Protein AF-A0AAD6JBL1-F1 (afdb_monomer_lite)

pLDDT: mean 85.22, std 15.43, range [39.44, 98.06]

Organism: NCBI:txid889485

Secondary structure (DSSP, 8-state):
-HHHHHHHHHHHHHHHHHHHHHHHHHHHHHHHHHHHHHHHHHHHHHHHHHHHHHHHHHHHHHHHHHHHHHHHHHHHHHHHHHHSS-----------S-THHHHHHHHHHHHHHHHHHHHHHHHHHHHHHHHHHHHHHHHTSHHHHTT--HHHHHHHHHHHHHHHHHHHHHHHHHHH-

Foldseek 3Di:
DVVVVVVVVVVVVVVVVVVVVVVVVVVVVVVVVVVVVVVVVVVVVVVVVVVVVVVVVVVVVVVVVVVVVVVVVVVVVVVVCVVPPDDPDPDDDDDDDDPPVVVVVVVVVVVVVVVVVVVVVVLVVQLVVQLVVQLVVQCVDPVSVVVSDSVSSSVVSVCVVVVVVVVVVVVVVVVVD

Radius of gyration: 40.54 Å; chains: 1; bounding box: 84×42×124 Å

Structure (mmCIF, N/CA/C/O backbone):
data_AF-A0AAD6JBL1-F1
#
_entry.id   AF-A0AAD6JBL1-F1
#
loop_
_atom_site.group_PDB
_atom_site.id
_atom_site.type_symbol
_atom_site.label_atom_id
_atom_site.label_alt_id
_atom_site.label_comp_id
_atom_site.label_asym_id
_atom_site.label_entity_id
_atom_site.label_seq_id
_atom_site.pdbx_PDB_ins_code
_atom_site.Cartn_x
_atom_site.Cartn_y
_atom_site.Cartn_z
_atom_site.occupancy
_atom_site.B_iso_or_equiv
_atom_site.auth_seq_id
_atom_site.auth_comp_id
_atom_site.auth_asym_id
_atom_site.auth_atom_id
_atom_site.pdbx_PDB_model_num
ATOM 1 N N . MET A 1 1 ? 47.722 -2.010 -64.326 1.00 62.41 1 MET A N 1
ATOM 2 C CA . MET A 1 1 ? 46.719 -0.949 -64.089 1.00 62.41 1 MET A CA 1
ATOM 3 C C . MET A 1 1 ? 45.424 -1.562 -63.585 1.00 62.41 1 MET A C 1
ATOM 5 O O . MET A 1 1 ? 45.355 -1.693 -62.378 1.00 62.41 1 MET A O 1
ATOM 9 N N . LYS A 1 2 ? 44.526 -2.102 -64.426 1.00 78.31 2 LYS A N 1
ATOM 10 C CA . LYS A 1 2 ? 43.180 -2.586 -64.025 1.00 78.31 2 LYS A CA 1
ATOM 11 C C . LYS A 1 2 ? 43.048 -3.253 -62.634 1.00 78.31 2 LYS A C 1
ATOM 13 O O . LYS A 1 2 ? 42.286 -2.776 -61.809 1.00 78.31 2 LYS A O 1
ATOM 18 N N . ALA A 1 3 ? 43.845 -4.282 -62.322 1.00 85.25 3 ALA A N 1
ATOM 19 C CA . ALA A 1 3 ? 43.781 -4.982 -61.025 1.00 85.25 3 ALA A CA 1
ATOM 20 C C . ALA A 1 3 ? 44.226 -4.156 -59.789 1.00 85.25 3 ALA A C 1
ATOM 22 O O . ALA A 1 3 ? 43.998 -4.578 -58.658 1.00 85.25 3 ALA A O 1
ATOM 23 N N . ALA A 1 4 ? 44.890 -3.014 -59.984 1.00 87.31 4 ALA A N 1
ATOM 24 C CA . ALA A 1 4 ? 45.160 -2.030 -58.937 1.00 87.31 4 ALA A CA 1
ATOM 25 C C . ALA A 1 4 ? 43.980 -1.055 -58.793 1.00 87.31 4 ALA A C 1
ATOM 27 O O . ALA A 1 4 ? 43.544 -0.807 -57.674 1.00 87.31 4 ALA A O 1
ATOM 28 N N . ASP A 1 5 ? 43.411 -0.594 -59.911 1.00 90.19 5 ASP A N 1
ATOM 29 C CA . ASP A 1 5 ? 42.231 0.285 -59.929 1.00 90.19 5 ASP A CA 1
ATOM 30 C C . ASP A 1 5 ? 41.013 -0.395 -59.276 1.00 90.19 5 ASP A C 1
ATOM 32 O O . ASP A 1 5 ? 40.291 0.221 -58.495 1.00 90.19 5 ASP A O 1
ATOM 36 N N . ASP A 1 6 ? 40.818 -1.692 -59.533 1.00 92.06 6 ASP A N 1
ATOM 37 C CA . ASP A 1 6 ? 39.745 -2.483 -58.920 1.00 92.06 6 ASP A CA 1
ATOM 38 C C . ASP A 1 6 ? 39.938 -2.624 -57.394 1.00 92.06 6 ASP A C 1
ATOM 40 O O . ASP A 1 6 ? 38.967 -2.552 -56.643 1.00 92.06 6 ASP A O 1
ATOM 44 N N . LYS A 1 7 ? 41.185 -2.743 -56.908 1.00 92.50 7 LYS A N 1
ATOM 45 C CA . LYS A 1 7 ? 41.496 -2.745 -55.463 1.00 92.50 7 LYS A CA 1
ATOM 46 C C . LYS A 1 7 ? 41.271 -1.382 -54.810 1.00 92.50 7 LYS A C 1
ATOM 48 O O . LYS A 1 7 ? 40.782 -1.336 -53.687 1.00 92.50 7 LYS A O 1
ATOM 53 N N . ILE A 1 8 ? 41.610 -0.292 -55.503 1.00 94.56 8 ILE A N 1
ATOM 54 C CA . ILE A 1 8 ? 41.377 1.077 -55.020 1.00 94.56 8 ILE A CA 1
ATOM 55 C C . ILE A 1 8 ? 39.877 1.307 -54.809 1.00 94.56 8 ILE A C 1
ATOM 57 O O . ILE A 1 8 ? 39.486 1.748 -53.735 1.00 94.56 8 ILE A O 1
ATOM 61 N N . LYS A 1 9 ? 39.029 0.902 -55.765 1.00 94.81 9 LYS A N 1
ATOM 62 C CA . LYS A 1 9 ? 37.564 1.021 -55.642 1.00 94.81 9 LYS A CA 1
ATOM 63 C C . LYS A 1 9 ? 36.981 0.245 -54.462 1.00 94.81 9 LYS A C 1
ATOM 65 O O . LYS A 1 9 ? 36.085 0.750 -53.796 1.00 94.81 9 LYS A O 1
ATOM 70 N N . VAL A 1 10 ? 37.476 -0.968 -54.189 1.00 96.06 10 VAL A N 1
ATOM 71 C CA . VAL A 1 10 ? 37.047 -1.728 -52.999 1.00 96.06 10 VAL A CA 1
ATOM 72 C C . VAL A 1 10 ? 37.398 -0.955 -51.726 1.00 96.06 10 VAL A C 1
ATOM 74 O O . VAL A 1 10 ? 36.533 -0.777 -50.874 1.00 96.06 10 VAL A O 1
ATOM 77 N N . LEU A 1 11 ? 38.617 -0.413 -51.639 1.00 96.06 11 LEU A N 1
ATOM 78 C CA . LEU A 1 11 ? 39.052 0.406 -50.504 1.00 96.06 11 LEU A CA 1
ATOM 79 C C . LEU A 1 11 ? 38.212 1.687 -50.338 1.00 96.06 11 LEU A C 1
ATOM 81 O O . LEU A 1 11 ? 37.886 2.070 -49.217 1.00 96.06 11 LEU A O 1
ATOM 85 N N . GLU A 1 12 ? 37.838 2.351 -51.435 1.00 96.12 12 GLU A N 1
ATOM 86 C CA . GLU A 1 12 ? 36.981 3.545 -51.414 1.00 96.12 12 GLU A CA 1
ATOM 87 C C . GLU A 1 12 ? 35.569 3.244 -50.885 1.00 96.12 12 GLU A C 1
ATOM 89 O O . GLU A 1 12 ? 35.031 4.020 -50.088 1.00 96.12 12 GLU A O 1
ATOM 94 N N . GLU A 1 13 ? 34.972 2.113 -51.275 1.00 96.31 13 GLU A N 1
ATOM 95 C CA . GLU A 1 13 ? 33.670 1.686 -50.750 1.00 96.31 13 GLU A CA 1
ATOM 96 C C . GLU A 1 13 ? 33.759 1.220 -49.287 1.00 96.31 13 GLU A C 1
ATOM 98 O O . GLU A 1 13 ? 32.897 1.582 -48.484 1.00 96.31 13 GLU A O 1
ATOM 103 N N . GLU A 1 14 ? 34.823 0.510 -48.891 1.00 96.88 14 GLU A N 1
ATOM 104 C CA . GLU A 1 14 ? 35.091 0.177 -47.483 1.00 96.88 14 GLU A CA 1
ATOM 105 C C . GLU A 1 14 ? 35.194 1.445 -46.622 1.00 96.88 14 GLU A C 1
ATOM 107 O O . GLU A 1 14 ? 34.512 1.562 -45.601 1.00 96.88 14 GLU A O 1
ATOM 112 N N . VAL A 1 15 ? 35.963 2.447 -47.064 1.00 97.44 15 VAL A N 1
ATOM 113 C CA . VAL A 1 15 ? 36.073 3.753 -46.392 1.00 97.44 15 VAL A CA 1
ATOM 114 C C . VAL A 1 15 ? 34.715 4.460 -46.318 1.00 97.44 15 VAL A C 1
ATOM 116 O O . VAL A 1 15 ? 34.378 5.022 -45.272 1.00 97.44 15 VAL A O 1
ATOM 119 N N . ARG A 1 16 ? 33.890 4.408 -47.373 1.00 97.00 16 ARG A N 1
ATOM 120 C CA . ARG A 1 16 ? 32.536 4.991 -47.368 1.00 97.00 16 ARG A CA 1
ATOM 121 C C . ARG A 1 16 ? 31.616 4.306 -46.350 1.00 97.00 16 ARG A C 1
ATOM 123 O O . ARG A 1 16 ? 30.903 4.998 -45.616 1.00 97.00 16 ARG A O 1
ATOM 130 N N . VAL A 1 17 ? 31.642 2.975 -46.276 1.00 97.88 17 VAL A N 1
ATOM 131 C CA . VAL A 1 17 ? 30.859 2.182 -45.310 1.00 97.88 17 VAL A CA 1
ATOM 132 C C . VAL A 1 17 ? 31.329 2.442 -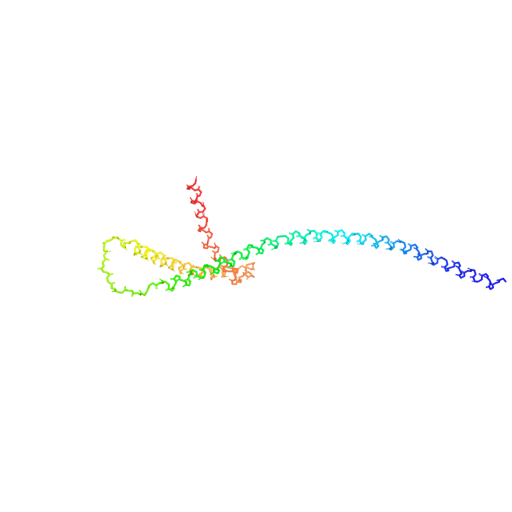43.878 1.00 97.88 17 VAL A C 1
ATOM 134 O O . VAL A 1 17 ? 30.497 2.660 -42.991 1.00 97.88 17 VAL A O 1
ATOM 137 N N . LEU A 1 18 ? 32.642 2.508 -43.644 1.00 97.75 18 LEU A N 1
ATOM 138 C CA . LEU A 1 18 ? 33.217 2.866 -42.345 1.00 97.75 18 LEU A CA 1
ATOM 139 C C . LEU A 1 18 ? 32.787 4.273 -41.907 1.00 97.75 18 LEU A C 1
ATOM 141 O O . LEU A 1 18 ? 32.342 4.438 -40.774 1.00 97.75 18 LEU A O 1
ATOM 145 N N . TRP A 1 19 ? 32.803 5.270 -42.798 1.00 97.50 19 TRP A N 1
ATOM 146 C CA . TRP A 1 19 ? 32.316 6.624 -42.496 1.00 97.50 19 TRP A CA 1
ATOM 147 C C . TRP A 1 19 ? 30.817 6.691 -42.186 1.00 97.50 19 TRP A C 1
ATOM 149 O O . TRP A 1 19 ? 30.398 7.459 -41.315 1.00 97.50 19 TRP A O 1
ATOM 159 N N . ALA A 1 20 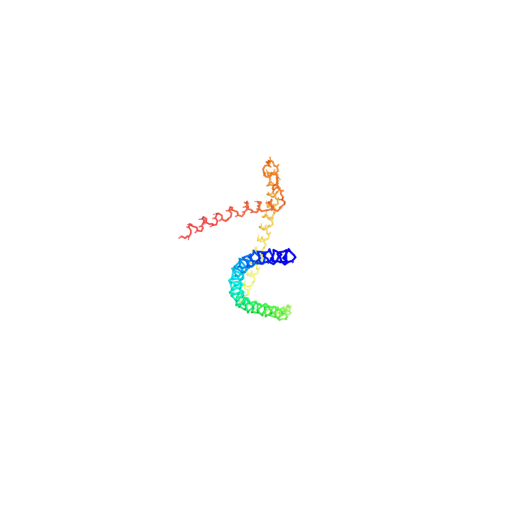? 29.989 5.910 -42.884 1.00 97.56 20 ALA A N 1
ATOM 160 C CA . ALA A 1 20 ? 28.561 5.811 -42.581 1.00 97.56 20 ALA A CA 1
ATOM 161 C C . ALA A 1 20 ? 28.320 5.169 -41.204 1.00 97.56 20 ALA A C 1
ATOM 163 O O . ALA A 1 20 ? 27.519 5.675 -40.416 1.00 97.56 20 ALA A O 1
ATOM 164 N N . THR A 1 21 ? 29.068 4.107 -40.898 1.00 97.81 21 THR A N 1
ATOM 165 C CA . THR A 1 21 ? 29.010 3.381 -39.621 1.00 97.81 21 THR A CA 1
ATOM 166 C C . THR A 1 21 ? 29.490 4.255 -38.463 1.00 97.81 21 THR A C 1
ATOM 168 O O . THR A 1 21 ? 28.813 4.346 -37.445 1.00 97.81 21 THR A O 1
ATOM 171 N N . LEU A 1 22 ? 30.599 4.980 -38.641 1.00 97.31 22 LEU A N 1
ATOM 172 C CA . LEU A 1 22 ? 31.150 5.907 -37.652 1.00 97.31 22 LEU A CA 1
ATOM 173 C C . LEU A 1 22 ? 30.155 7.018 -37.292 1.00 97.31 22 LEU A C 1
ATOM 175 O O . LEU A 1 22 ? 29.930 7.276 -36.112 1.00 97.31 22 LEU A O 1
ATOM 179 N N . ARG A 1 23 ? 29.508 7.640 -38.291 1.00 97.44 23 ARG A N 1
ATOM 180 C CA . ARG A 1 23 ? 28.471 8.660 -38.047 1.00 97.44 23 ARG A CA 1
ATOM 181 C C . ARG A 1 23 ? 27.274 8.102 -37.284 1.00 97.44 23 ARG A C 1
ATOM 183 O O . ARG A 1 23 ? 26.774 8.783 -36.392 1.00 97.44 23 ARG A O 1
ATOM 190 N N . LYS A 1 24 ? 26.826 6.886 -37.617 1.00 97.94 24 LYS A N 1
ATOM 191 C CA . LYS A 1 24 ? 25.738 6.224 -36.890 1.00 97.94 24 LYS A CA 1
ATOM 192 C C . LYS A 1 24 ? 26.141 5.957 -35.437 1.00 97.94 24 LYS A C 1
ATOM 194 O O . LYS A 1 24 ? 25.441 6.402 -34.536 1.00 97.94 24 LYS A O 1
ATOM 199 N N . ASN A 1 25 ? 27.293 5.326 -35.216 1.00 97.25 25 ASN A N 1
ATOM 200 C CA . ASN A 1 25 ? 27.789 5.015 -33.877 1.00 97.25 25 ASN A CA 1
ATOM 201 C C . ASN A 1 25 ? 27.952 6.280 -33.020 1.00 97.25 25 ASN A C 1
ATOM 203 O O . ASN A 1 25 ? 27.593 6.263 -31.850 1.00 97.25 25 ASN A O 1
ATOM 207 N N . ASN A 1 26 ? 28.430 7.393 -33.590 1.00 97.56 26 ASN A N 1
ATOM 208 C CA . ASN A 1 26 ? 28.552 8.658 -32.859 1.00 97.56 26 ASN A CA 1
ATOM 209 C C . ASN A 1 26 ? 27.189 9.222 -32.412 1.00 97.56 26 ASN A C 1
ATOM 211 O O . ASN A 1 26 ? 27.074 9.766 -31.318 1.00 97.56 26 ASN A O 1
ATOM 215 N N . PHE A 1 27 ? 26.146 9.080 -33.234 1.00 97.31 27 PHE A N 1
ATOM 216 C CA . PHE A 1 27 ? 24.785 9.453 -32.840 1.00 97.31 27 PHE A CA 1
ATOM 217 C C . PHE A 1 27 ? 24.225 8.508 -31.767 1.00 97.31 27 PHE A C 1
ATOM 219 O O . PHE A 1 27 ? 23.703 8.970 -30.753 1.00 97.31 27 PHE A O 1
ATOM 226 N N . ASP A 1 28 ? 24.390 7.196 -31.957 1.00 98.06 28 ASP A N 1
ATOM 227 C CA . ASP A 1 28 ? 23.931 6.175 -31.012 1.00 98.06 28 ASP A CA 1
ATOM 228 C C . ASP A 1 28 ? 24.610 6.337 -29.632 1.00 98.06 28 ASP A C 1
ATOM 230 O O . ASP A 1 28 ? 23.946 6.162 -28.612 1.00 98.06 28 ASP A O 1
ATOM 234 N N . ILE A 1 29 ? 25.883 6.764 -29.582 1.00 98.00 29 ILE A N 1
ATOM 235 C CA . ILE A 1 29 ? 26.597 7.125 -28.342 1.00 98.00 29 ILE A CA 1
ATOM 236 C C . ILE A 1 29 ? 25.888 8.267 -27.604 1.00 98.00 29 ILE A C 1
ATOM 238 O O . ILE A 1 29 ? 25.580 8.107 -26.427 1.00 98.00 29 ILE A O 1
ATOM 242 N N . HIS A 1 30 ? 25.572 9.384 -28.267 1.00 96.00 30 HIS A N 1
ATOM 243 C CA . HIS A 1 30 ? 24.888 10.508 -27.610 1.00 96.00 30 HIS A CA 1
ATOM 244 C C . HIS A 1 30 ? 23.474 10.148 -27.126 1.00 96.00 30 HIS A C 1
ATOM 246 O O . HIS A 1 30 ? 23.043 10.615 -26.073 1.00 96.00 30 HIS A O 1
ATOM 252 N N . VAL A 1 31 ? 22.751 9.298 -27.866 1.00 98.00 31 VAL A N 1
ATOM 253 C CA . VAL A 1 31 ? 21.432 8.787 -27.449 1.00 98.00 31 VAL A CA 1
ATOM 254 C C . VAL A 1 31 ? 21.543 7.830 -26.259 1.00 98.00 31 VAL A C 1
ATOM 256 O O . VAL A 1 31 ? 20.647 7.789 -25.417 1.00 98.00 31 VAL A O 1
ATOM 259 N N . LEU A 1 32 ? 22.615 7.040 -26.181 1.00 97.88 32 LEU A N 1
ATOM 260 C CA . LEU A 1 32 ? 22.864 6.159 -25.044 1.00 97.88 32 LEU A CA 1
ATOM 261 C C . LEU A 1 32 ? 23.301 6.958 -23.808 1.00 97.88 32 LEU A C 1
ATOM 263 O O . LEU A 1 32 ? 22.832 6.676 -22.711 1.00 97.88 32 LEU A O 1
ATOM 267 N N . GLU A 1 33 ? 24.131 7.984 -23.994 1.00 98.00 33 GLU A N 1
ATOM 268 C CA . GLU A 1 33 ? 24.589 8.895 -22.944 1.00 98.00 33 GLU A CA 1
ATOM 269 C C . GLU A 1 33 ? 23.427 9.677 -22.314 1.00 98.00 33 GLU A C 1
ATOM 271 O O . GLU A 1 33 ? 23.324 9.733 -21.090 1.00 98.00 33 GLU A O 1
ATOM 276 N N . SER A 1 34 ? 22.508 10.229 -23.116 1.00 96.88 34 SER A N 1
ATOM 277 C CA . SER A 1 34 ? 21.341 10.944 -22.575 1.00 96.88 34 SER A CA 1
ATOM 278 C C . SER A 1 34 ? 20.403 10.024 -21.788 1.00 96.88 34 SER A C 1
ATOM 280 O O . SER A 1 34 ? 19.932 10.407 -20.720 1.00 96.88 34 SER A O 1
ATOM 282 N N . LYS A 1 35 ? 20.198 8.785 -22.254 1.00 98.00 35 LYS A N 1
ATOM 283 C CA . LYS A 1 35 ? 19.430 7.758 -21.528 1.00 98.00 35 LYS A CA 1
ATOM 284 C C . LYS A 1 35 ? 20.118 7.284 -20.251 1.00 98.00 35 LYS A C 1
ATOM 286 O O . LYS A 1 35 ? 19.430 6.971 -19.286 1.00 98.00 35 LYS A O 1
ATOM 291 N N . ALA A 1 36 ? 21.449 7.205 -20.245 1.00 97.88 36 ALA A N 1
ATOM 292 C CA . ALA A 1 36 ? 22.213 6.853 -19.054 1.00 97.88 36 ALA A CA 1
ATOM 293 C C . ALA A 1 36 ? 22.037 7.920 -17.965 1.00 97.88 36 ALA A C 1
ATOM 295 O O . ALA A 1 36 ? 21.696 7.566 -16.842 1.00 97.88 36 ALA A O 1
ATOM 296 N N . ARG A 1 37 ? 22.149 9.208 -18.324 1.00 97.56 37 ARG A N 1
ATOM 297 C CA . ARG A 1 37 ? 21.898 10.328 -17.401 1.00 97.56 37 ARG A CA 1
ATOM 298 C C . ARG A 1 37 ? 20.455 10.350 -16.888 1.00 97.56 37 ARG A C 1
ATOM 300 O O . ARG A 1 37 ? 20.251 10.420 -15.688 1.00 97.56 37 ARG A O 1
ATOM 307 N N . GLU A 1 38 ? 19.453 10.176 -17.757 1.00 98.00 38 GLU A N 1
ATOM 308 C CA . GLU A 1 38 ? 18.045 10.091 -17.322 1.00 98.00 38 GLU A CA 1
ATOM 309 C C . GLU A 1 38 ? 17.809 8.923 -16.340 1.00 98.00 38 GLU A C 1
ATOM 311 O O . GLU A 1 38 ? 17.038 9.038 -15.386 1.00 98.00 38 GLU A O 1
ATOM 316 N N . ALA A 1 39 ? 1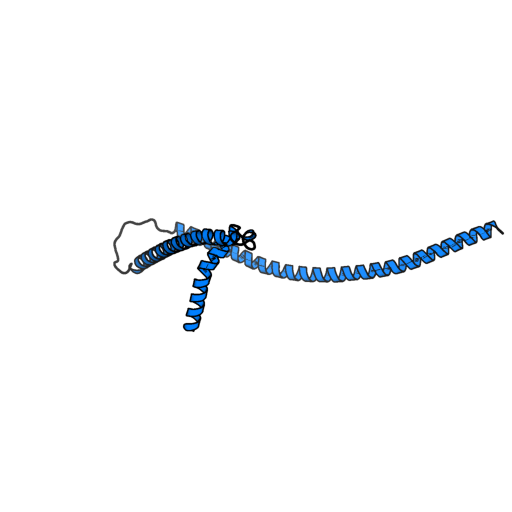8.468 7.780 -16.557 1.00 97.19 39 ALA A N 1
ATOM 317 C CA . ALA A 1 39 ? 18.393 6.644 -15.643 1.00 97.19 39 ALA A CA 1
ATOM 318 C C . ALA A 1 39 ? 19.108 6.915 -14.306 1.00 97.19 39 ALA A C 1
ATOM 320 O O . ALA A 1 39 ? 18.617 6.469 -13.270 1.00 97.19 39 ALA A O 1
ATOM 321 N N . GLU A 1 40 ? 20.221 7.651 -14.327 1.00 97.69 40 GLU A N 1
ATOM 322 C CA . GLU A 1 40 ? 20.987 8.082 -13.152 1.00 97.69 40 GLU A CA 1
ATOM 323 C C . GLU A 1 40 ? 20.190 9.087 -12.302 1.00 97.69 40 GLU A C 1
ATOM 325 O O . GLU A 1 40 ? 19.941 8.804 -11.131 1.00 97.69 40 GLU A O 1
ATOM 330 N N . ASP A 1 41 ? 19.648 10.152 -12.907 1.00 97.50 41 ASP A N 1
ATOM 331 C CA . ASP A 1 41 ? 18.774 11.144 -12.251 1.00 97.50 41 ASP A CA 1
ATOM 332 C C . ASP A 1 41 ? 17.571 10.469 -11.556 1.00 97.50 41 ASP A C 1
ATOM 334 O O . ASP A 1 41 ? 17.175 10.797 -10.432 1.00 97.50 41 ASP A O 1
ATOM 338 N N . ARG A 1 42 ? 16.966 9.478 -12.227 1.00 97.06 42 ARG A N 1
ATOM 339 C CA . ARG A 1 42 ? 15.848 8.696 -11.678 1.00 97.06 42 ARG A CA 1
ATOM 340 C C . ARG A 1 42 ? 16.280 7.769 -10.546 1.00 97.06 42 ARG A C 1
ATOM 342 O O . ARG A 1 42 ? 15.493 7.552 -9.624 1.00 97.06 42 ARG A O 1
ATOM 349 N N . LEU A 1 43 ? 17.485 7.208 -10.610 1.00 97.25 43 LEU A N 1
ATOM 350 C CA . LEU A 1 43 ? 18.029 6.347 -9.565 1.00 97.25 43 LEU A CA 1
ATOM 351 C C . LEU A 1 43 ? 18.389 7.161 -8.318 1.00 97.25 43 LEU A C 1
ATOM 353 O O . LEU A 1 43 ? 18.049 6.731 -7.218 1.00 97.25 43 LEU A O 1
ATOM 357 N N . GLU A 1 44 ? 18.974 8.351 -8.472 1.00 97.25 44 GLU A N 1
ATOM 358 C CA . GLU A 1 44 ? 19.218 9.294 -7.373 1.00 97.25 44 GLU A CA 1
ATOM 359 C C . GLU A 1 44 ? 17.898 9.693 -6.694 1.00 97.25 44 GLU A C 1
ATOM 361 O O . GLU A 1 44 ? 17.761 9.582 -5.473 1.00 97.25 44 GLU A O 1
ATOM 366 N N . MET A 1 45 ? 16.873 10.044 -7.482 1.00 96.69 45 MET A N 1
ATOM 367 C CA . MET A 1 45 ? 15.542 10.368 -6.959 1.00 96.69 45 MET A CA 1
ATOM 368 C C . MET A 1 45 ? 14.947 9.216 -6.135 1.00 96.69 45 MET A C 1
ATOM 370 O O . MET A 1 45 ? 14.517 9.438 -5.001 1.00 96.69 45 MET A O 1
ATOM 374 N N . ILE A 1 46 ? 14.953 7.989 -6.674 1.00 96.00 46 ILE A N 1
ATOM 375 C CA . ILE A 1 46 ? 14.452 6.790 -5.981 1.00 96.00 46 ILE A CA 1
ATOM 376 C C . ILE A 1 46 ? 15.265 6.508 -4.711 1.00 96.00 46 ILE A C 1
ATOM 378 O O . ILE A 1 46 ? 14.675 6.193 -3.679 1.00 96.00 46 ILE A O 1
ATOM 382 N N . THR A 1 47 ? 16.589 6.669 -4.757 1.00 95.94 47 THR A N 1
ATOM 383 C CA . THR A 1 47 ? 17.478 6.471 -3.600 1.00 95.94 47 THR A CA 1
ATOM 384 C C . THR A 1 47 ? 17.147 7.468 -2.489 1.00 95.94 47 THR A C 1
ATOM 386 O O . THR A 1 47 ? 16.869 7.054 -1.367 1.00 95.94 47 THR A O 1
ATOM 389 N N . SER A 1 48 ? 17.001 8.758 -2.813 1.00 96.38 48 SER A N 1
ATOM 390 C CA . SER A 1 48 ? 16.608 9.791 -1.839 1.00 96.38 48 SER A CA 1
ATOM 391 C C . SER A 1 48 ? 15.208 9.580 -1.236 1.00 96.38 48 SER A C 1
ATOM 393 O O . SER A 1 48 ? 14.909 10.065 -0.142 1.00 96.38 48 SER A O 1
ATOM 395 N N . GLN A 1 49 ? 14.314 8.887 -1.952 1.00 96.12 49 GLN A N 1
ATOM 396 C CA . GLN A 1 49 ? 13.004 8.491 -1.437 1.00 96.12 49 GLN A CA 1
ATOM 397 C C . GLN A 1 49 ? 13.105 7.243 -0.547 1.00 96.12 49 GLN A C 1
ATOM 399 O O . GLN A 1 49 ? 12.387 7.161 0.450 1.00 96.12 49 GLN A O 1
ATOM 404 N N . ALA A 1 50 ? 13.983 6.295 -0.887 1.00 94.75 50 ALA A N 1
ATOM 405 C CA . ALA A 1 50 ? 14.242 5.105 -0.086 1.00 94.75 50 ALA A CA 1
ATOM 406 C C . ALA A 1 50 ? 14.863 5.469 1.272 1.00 94.75 50 ALA A C 1
ATOM 408 O O . ALA A 1 50 ? 14.338 5.024 2.287 1.00 94.75 50 ALA A O 1
ATOM 409 N N . GLU A 1 51 ? 15.868 6.351 1.305 1.00 95.00 51 GLU A N 1
ATOM 410 C CA . GLU A 1 51 ? 16.485 6.867 2.542 1.00 95.00 51 GLU A CA 1
ATOM 411 C C . GLU A 1 51 ? 15.442 7.514 3.471 1.00 95.00 51 GLU A C 1
ATOM 413 O O . GLU A 1 51 ? 15.285 7.118 4.623 1.00 95.00 51 GLU A O 1
ATOM 418 N N . LYS A 1 52 ? 14.614 8.430 2.944 1.00 94.56 52 LYS A N 1
ATOM 419 C CA . LYS A 1 52 ? 13.512 9.046 3.714 1.00 94.56 52 LYS A CA 1
ATOM 420 C C . LYS A 1 52 ? 12.508 8.021 4.241 1.00 94.56 52 LYS A C 1
ATOM 422 O O . LYS A 1 52 ? 11.868 8.253 5.265 1.00 94.56 52 LYS A O 1
ATOM 427 N N . MET A 1 53 ? 12.309 6.915 3.526 1.00 90.62 53 MET A N 1
ATOM 428 C CA . MET A 1 53 ? 11.420 5.848 3.971 1.00 90.62 53 MET A CA 1
ATOM 429 C C . MET A 1 53 ? 12.088 4.935 5.008 1.00 90.62 53 MET A C 1
ATOM 431 O O . MET A 1 53 ? 11.389 4.460 5.899 1.00 90.62 53 MET A O 1
ATOM 435 N N . GLU A 1 54 ? 13.406 4.738 4.950 1.00 92.19 54 GLU A N 1
ATOM 436 C CA . GLU A 1 54 ? 14.195 4.035 5.968 1.00 92.19 54 GLU A CA 1
ATOM 437 C C . GLU A 1 54 ? 14.143 4.762 7.320 1.00 92.19 54 GLU A C 1
ATOM 439 O O . GLU A 1 54 ? 13.849 4.124 8.337 1.00 92.19 54 GLU A O 1
ATOM 444 N N . ASP A 1 55 ? 14.292 6.091 7.328 1.00 91.00 55 ASP A N 1
ATOM 445 C CA . ASP A 1 55 ? 14.112 6.929 8.524 1.00 91.00 55 ASP A CA 1
ATOM 446 C C . ASP A 1 55 ? 12.713 6.733 9.139 1.00 91.00 55 ASP A C 1
ATOM 448 O O . ASP A 1 55 ? 12.568 6.397 10.318 1.00 91.00 55 ASP A O 1
ATOM 452 N N . ILE A 1 56 ? 11.658 6.862 8.322 1.00 91.75 56 ILE A N 1
ATOM 453 C CA . ILE A 1 56 ? 10.264 6.705 8.772 1.00 91.75 56 ILE A CA 1
ATOM 454 C C . ILE A 1 56 ? 10.003 5.283 9.285 1.00 91.75 56 ILE A C 1
ATOM 456 O O . ILE A 1 56 ? 9.348 5.109 10.315 1.00 91.75 56 ILE A O 1
ATOM 460 N N . VAL A 1 57 ? 10.484 4.248 8.590 1.00 92.69 57 VAL A N 1
ATOM 461 C CA . VAL A 1 57 ? 10.321 2.851 9.021 1.00 92.69 57 VAL A CA 1
ATOM 462 C C . VAL A 1 57 ? 11.034 2.618 10.353 1.00 92.69 57 VAL A C 1
ATOM 464 O O . VAL A 1 57 ? 10.458 1.977 11.234 1.00 92.69 57 VAL A O 1
ATOM 467 N N . SER A 1 58 ? 12.217 3.202 10.546 1.00 91.50 58 SER A N 1
ATOM 468 C CA . SER A 1 58 ? 12.980 3.127 11.796 1.00 91.50 58 SER A CA 1
ATOM 469 C C . SER A 1 58 ? 12.244 3.794 12.966 1.00 91.50 58 SER A C 1
ATOM 471 O O . SER A 1 58 ? 12.075 3.175 14.020 1.00 9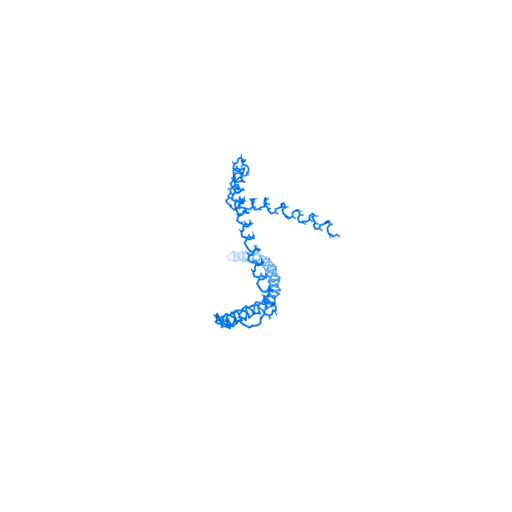1.50 58 SER A O 1
ATOM 473 N N . GLU A 1 59 ? 11.702 5.004 12.782 1.00 91.81 59 GLU A N 1
ATOM 474 C CA . GLU A 1 59 ? 10.870 5.668 13.800 1.00 91.81 59 GLU A CA 1
ATOM 475 C C . GLU A 1 59 ? 9.609 4.859 14.146 1.00 91.81 59 GLU A C 1
ATOM 477 O O . GLU A 1 59 ? 9.250 4.691 15.319 1.00 91.81 59 GLU A O 1
ATOM 482 N N . ARG A 1 60 ? 8.913 4.332 13.129 1.00 91.19 60 ARG A N 1
ATOM 483 C CA . ARG A 1 60 ? 7.686 3.541 13.323 1.00 91.19 60 ARG A CA 1
ATOM 484 C C . ARG A 1 60 ? 7.965 2.193 13.977 1.00 91.19 60 ARG A C 1
ATOM 486 O O . ARG A 1 60 ? 7.136 1.735 14.764 1.00 91.19 60 ARG A O 1
ATOM 493 N N . TRP A 1 61 ? 9.125 1.589 13.731 1.00 95.06 61 TRP A N 1
ATOM 494 C CA . TRP A 1 61 ? 9.544 0.357 14.395 1.00 95.06 61 TRP A CA 1
ATOM 495 C C . TRP A 1 61 ? 9.665 0.535 15.915 1.00 95.06 61 TRP A C 1
ATOM 497 O O . TRP A 1 61 ? 9.122 -0.270 16.675 1.00 95.06 61 TRP A O 1
ATOM 507 N N . ILE A 1 62 ? 10.274 1.638 16.369 1.00 93.69 62 ILE A N 1
ATOM 508 C CA . ILE A 1 62 ? 10.377 1.981 17.800 1.00 93.69 62 ILE A CA 1
ATOM 509 C C . ILE A 1 62 ? 8.981 2.125 18.431 1.00 93.69 62 ILE A C 1
ATOM 511 O O . ILE A 1 62 ? 8.730 1.610 19.524 1.00 93.69 62 ILE A O 1
ATOM 515 N N . GLN A 1 63 ? 8.037 2.764 17.729 1.00 91.06 63 GLN A N 1
ATOM 516 C CA . GLN A 1 63 ? 6.649 2.893 18.195 1.00 91.06 63 GLN A CA 1
ATOM 517 C C . GLN A 1 63 ? 5.967 1.523 18.348 1.00 91.06 63 GLN A C 1
ATOM 519 O O . GLN A 1 63 ? 5.346 1.264 19.380 1.00 91.06 63 GLN A O 1
ATOM 524 N N . ILE A 1 64 ? 6.111 0.628 17.362 1.00 95.50 64 ILE A N 1
ATOM 525 C CA . ILE A 1 64 ? 5.553 -0.735 17.407 1.00 95.50 64 ILE A CA 1
ATOM 526 C C . ILE A 1 64 ? 6.120 -1.518 18.599 1.00 95.50 64 ILE A C 1
ATOM 528 O O . ILE A 1 64 ? 5.353 -2.124 19.348 1.00 95.50 64 ILE A O 1
ATOM 532 N N . GLN A 1 65 ? 7.434 -1.448 18.831 1.00 94.44 65 GLN A N 1
ATOM 533 C CA . GLN A 1 65 ? 8.086 -2.123 19.957 1.00 94.44 65 GLN A CA 1
ATOM 534 C C . GLN A 1 65 ? 7.579 -1.627 21.322 1.00 94.44 65 GLN A C 1
ATOM 536 O O . GLN A 1 65 ? 7.294 -2.437 22.207 1.00 94.44 65 GLN A O 1
ATOM 541 N N . HIS A 1 66 ? 7.367 -0.319 21.497 1.00 92.44 66 HIS A N 1
ATOM 542 C CA . HIS A 1 66 ? 6.753 0.203 22.724 1.00 92.44 66 HIS A CA 1
ATOM 543 C C . HIS A 1 66 ? 5.291 -0.240 22.905 1.00 92.44 66 HIS A C 1
ATOM 545 O O . HIS A 1 66 ? 4.882 -0.546 24.030 1.00 92.44 66 HIS A O 1
ATOM 551 N N . PHE A 1 67 ? 4.503 -0.326 21.828 1.00 95.00 67 PHE A N 1
ATOM 552 C CA . PHE A 1 67 ? 3.139 -0.864 21.898 1.00 95.00 67 PHE A CA 1
ATOM 553 C C . PHE A 1 67 ? 3.116 -2.348 22.288 1.00 95.00 67 PHE A C 1
ATOM 555 O O . PHE A 1 67 ? 2.286 -2.746 23.107 1.00 95.00 67 PHE A O 1
ATOM 562 N N . GLU A 1 68 ? 4.037 -3.153 21.759 1.00 96.31 68 GLU A N 1
ATOM 563 C CA . GLU A 1 68 ? 4.169 -4.571 22.101 1.00 96.31 68 GLU A CA 1
ATOM 564 C C . GLU A 1 68 ? 4.534 -4.766 23.584 1.00 96.31 68 GLU A C 1
ATOM 566 O O . GLU A 1 68 ? 3.868 -5.522 24.296 1.00 96.31 68 GLU A O 1
ATOM 571 N N . GLN A 1 69 ? 5.506 -4.004 24.098 1.00 95.69 69 GLN A N 1
ATOM 572 C CA . GLN A 1 69 ? 5.860 -3.994 25.524 1.00 95.69 69 GLN A CA 1
ATOM 573 C C . GLN A 1 69 ? 4.671 -3.589 26.415 1.00 95.69 69 GLN A C 1
ATOM 575 O O . GLN A 1 69 ? 4.394 -4.235 27.432 1.00 95.69 69 GLN A O 1
ATOM 580 N N . ALA A 1 70 ? 3.924 -2.548 26.029 1.00 94.56 70 ALA A N 1
ATOM 581 C CA . ALA A 1 70 ? 2.744 -2.095 26.765 1.00 94.56 70 ALA A CA 1
ATOM 582 C C . ALA A 1 70 ? 1.614 -3.144 26.770 1.00 94.56 70 ALA A C 1
ATOM 584 O O . ALA A 1 70 ? 0.937 -3.321 27.790 1.00 94.56 70 ALA A O 1
ATOM 585 N N . LEU A 1 71 ? 1.428 -3.873 25.662 1.00 95.56 71 LEU A N 1
ATOM 586 C CA . LEU A 1 71 ? 0.489 -4.992 25.561 1.00 95.56 71 LEU A CA 1
ATOM 587 C C . LEU A 1 71 ? 0.883 -6.128 26.516 1.00 95.56 71 LEU A C 1
ATOM 589 O O . LEU A 1 71 ? 0.055 -6.565 27.320 1.00 95.56 71 LEU A O 1
ATOM 593 N N . GLN A 1 72 ? 2.146 -6.562 26.482 1.00 94.44 72 GLN A N 1
ATOM 594 C CA . GLN A 1 72 ? 2.661 -7.625 27.351 1.00 94.44 72 GLN A CA 1
ATOM 595 C C . GLN A 1 72 ? 2.514 -7.261 28.837 1.00 94.44 72 GLN A C 1
ATOM 597 O O . GLN A 1 72 ? 1.996 -8.060 29.621 1.00 94.44 72 GLN A O 1
ATOM 602 N N . LEU A 1 73 ? 2.871 -6.032 29.228 1.00 94.88 73 LEU A N 1
ATOM 603 C CA . LEU A 1 73 ? 2.703 -5.548 30.602 1.00 94.88 73 LEU A CA 1
ATOM 604 C C . LEU A 1 73 ? 1.226 -5.554 31.035 1.00 94.88 73 LEU A C 1
ATOM 606 O O . LEU A 1 73 ? 0.903 -5.962 32.155 1.00 94.88 73 LEU A O 1
ATOM 610 N N . LYS A 1 74 ? 0.312 -5.145 30.147 1.00 94.31 74 LYS A N 1
ATOM 611 C CA . LYS A 1 74 ? -1.138 -5.177 30.392 1.00 94.31 74 LYS A CA 1
ATOM 612 C C . LYS A 1 74 ? -1.648 -6.607 30.574 1.00 94.31 74 LYS A C 1
ATOM 614 O O . LYS A 1 74 ? -2.437 -6.851 31.488 1.00 94.31 74 LYS A O 1
ATOM 619 N N . GLU A 1 75 ? -1.183 -7.560 29.768 1.00 93.44 75 GLU A N 1
ATOM 620 C CA . GLU A 1 75 ? -1.508 -8.977 29.951 1.00 93.44 75 GLU A CA 1
ATOM 621 C C . GLU A 1 75 ? -0.992 -9.536 31.276 1.00 93.44 75 GLU A C 1
ATOM 623 O O . GLU A 1 75 ? -1.746 -10.206 31.982 1.00 93.44 75 GLU A O 1
ATOM 628 N N . MET A 1 76 ? 0.269 -9.269 31.630 1.00 91.56 76 MET A N 1
ATOM 629 C CA . MET A 1 76 ? 0.843 -9.712 32.903 1.00 91.56 76 MET A CA 1
ATOM 630 C C . MET A 1 76 ? 0.055 -9.135 34.081 1.00 91.56 76 MET A C 1
ATOM 632 O O . MET A 1 76 ? -0.312 -9.874 34.993 1.00 91.56 76 MET A O 1
ATOM 636 N N . ARG A 1 77 ? -0.310 -7.847 34.022 1.00 89.94 77 ARG A N 1
ATOM 637 C CA . ARG A 1 77 ? -1.146 -7.188 35.035 1.00 89.94 77 ARG A CA 1
ATOM 638 C C . ARG A 1 77 ? -2.535 -7.821 35.147 1.00 89.94 77 ARG A C 1
ATOM 640 O O . ARG A 1 77 ? -3.006 -8.037 36.258 1.00 89.94 77 ARG A O 1
ATOM 647 N N . LEU A 1 78 ? -3.173 -8.172 34.027 1.00 90.19 78 LEU A N 1
ATOM 648 C CA . LEU A 1 78 ? -4.468 -8.866 34.016 1.00 90.19 78 LEU A CA 1
ATOM 649 C C . LEU A 1 78 ? -4.368 -10.309 34.538 1.00 90.19 78 LEU A C 1
ATOM 651 O O . LEU A 1 78 ? -5.263 -10.757 35.257 1.00 90.19 78 LEU A O 1
ATOM 655 N N . LYS A 1 79 ? -3.293 -11.040 34.215 1.00 89.31 79 LYS A N 1
ATOM 656 C CA . LYS A 1 79 ? -3.014 -12.386 34.751 1.00 89.31 79 LYS A CA 1
ATOM 657 C C . LYS A 1 79 ? -2.797 -12.322 36.269 1.00 89.31 79 LYS A C 1
ATOM 659 O O . LYS A 1 79 ? -3.479 -13.039 36.999 1.00 89.31 79 LYS A O 1
ATOM 664 N N . ALA A 1 80 ? -1.970 -11.389 36.743 1.00 85.19 80 ALA A N 1
ATOM 665 C CA . ALA A 1 80 ? -1.752 -11.134 38.165 1.00 85.19 80 ALA A CA 1
ATOM 666 C C . ALA A 1 80 ? -3.045 -10.715 38.886 1.00 85.19 80 ALA A C 1
ATOM 668 O O . ALA A 1 80 ? -3.362 -11.268 39.931 1.00 85.19 80 ALA A O 1
ATOM 669 N N . GLN A 1 81 ? -3.858 -9.821 38.311 1.00 80.81 81 GLN A N 1
ATOM 670 C CA . GLN A 1 81 ? -5.150 -9.416 38.884 1.00 80.81 81 GLN A CA 1
ATOM 671 C C . GLN A 1 81 ? -6.157 -10.579 38.964 1.00 80.81 81 GLN A C 1
ATOM 673 O O . GLN A 1 81 ? -6.956 -10.639 39.897 1.00 80.81 81 GLN A O 1
ATOM 678 N N . ARG A 1 82 ? -6.130 -11.521 38.009 1.00 74.50 82 ARG A N 1
ATOM 679 C CA . ARG A 1 82 ? -6.948 -12.746 38.066 1.00 74.50 82 ARG A CA 1
ATOM 680 C C . ARG A 1 82 ? -6.467 -13.718 39.145 1.00 74.50 82 ARG A C 1
ATOM 682 O O . ARG A 1 82 ? -7.312 -14.350 39.767 1.00 74.50 82 ARG A O 1
ATOM 689 N N . GLN A 1 83 ? -5.157 -13.828 39.368 1.00 74.12 83 GLN A N 1
ATOM 690 C CA . GLN A 1 83 ? -4.563 -14.686 40.403 1.00 74.12 83 GLN A CA 1
ATOM 691 C C . GLN A 1 83 ? -4.685 -14.086 41.814 1.00 74.12 83 GLN A C 1
ATOM 693 O O . GLN A 1 83 ? -4.954 -14.810 42.764 1.00 74.12 83 GLN A O 1
ATOM 698 N N . ALA A 1 84 ? -4.573 -12.762 41.943 1.00 65.38 84 ALA A N 1
ATOM 699 C CA . ALA A 1 84 ? -4.788 -12.010 43.181 1.00 65.38 84 ALA A CA 1
ATOM 700 C C . ALA A 1 84 ? -6.277 -11.766 43.497 1.00 65.38 84 ALA A C 1
ATOM 702 O O . ALA A 1 84 ? -6.606 -11.079 44.463 1.00 65.38 84 ALA A O 1
ATOM 703 N N . ARG A 1 85 ? -7.195 -12.308 42.686 1.00 54.00 85 ARG A N 1
ATOM 704 C CA . ARG A 1 85 ? -8.629 -12.282 42.974 1.00 54.00 85 ARG A CA 1
ATOM 705 C C . ARG A 1 85 ? -8.856 -13.180 44.197 1.00 54.00 85 ARG A C 1
ATOM 707 O O . ARG A 1 85 ? -8.617 -14.383 44.081 1.00 54.00 85 ARG A O 1
ATOM 714 N N . PRO A 1 86 ? -9.276 -12.644 45.357 1.00 58.28 86 PRO A N 1
ATOM 715 C CA . PRO A 1 86 ? -9.371 -13.450 46.565 1.00 58.28 86 PRO A CA 1
ATOM 716 C C . PRO A 1 86 ? -10.362 -14.602 46.346 1.00 58.28 86 PRO A C 1
ATOM 718 O O . PRO A 1 86 ? -11.342 -14.431 45.604 1.00 58.28 86 PRO A O 1
ATOM 721 N N . PRO A 1 87 ? -10.151 -15.769 46.986 1.00 51.75 87 PRO A N 1
ATOM 722 C CA . PRO A 1 87 ? -11.178 -16.797 47.016 1.00 51.75 87 PRO A CA 1
ATOM 723 C C . PRO A 1 87 ? -12.463 -16.184 47.580 1.00 51.75 87 PRO A C 1
ATOM 725 O O . PRO A 1 87 ? -12.432 -15.241 48.371 1.00 51.75 87 PRO A O 1
ATOM 728 N N . ARG A 1 88 ? -13.613 -16.688 47.139 1.00 53.47 88 ARG A N 1
ATOM 729 C CA . ARG A 1 88 ? -14.924 -16.133 47.490 1.00 53.47 88 ARG A CA 1
ATOM 730 C C . ARG A 1 88 ? -15.236 -16.429 48.965 1.00 53.47 88 ARG A C 1
ATOM 732 O O . ARG A 1 88 ? -15.880 -17.428 49.259 1.00 53.47 88 ARG A O 1
ATOM 739 N N . TRP A 1 89 ? -14.747 -15.585 49.876 1.00 42.47 89 TRP A N 1
ATOM 740 C CA . TRP A 1 89 ? -14.996 -15.692 51.316 1.00 42.47 89 TRP A CA 1
ATOM 741 C C . TRP A 1 89 ? -16.477 -15.437 51.613 1.00 42.47 89 TRP A C 1
ATOM 743 O O . TRP A 1 89 ? -16.993 -14.348 51.376 1.00 42.47 89 TRP A O 1
ATOM 753 N N . THR A 1 90 ? -17.158 -16.452 52.142 1.00 49.53 90 THR A N 1
ATOM 754 C CA . THR A 1 90 ? -18.586 -16.408 52.507 1.00 49.53 90 THR A CA 1
ATOM 755 C C . THR A 1 90 ? -18.815 -16.031 53.979 1.00 49.53 90 THR A C 1
ATOM 757 O O . THR A 1 90 ? -19.872 -16.329 54.525 1.00 49.53 90 THR A O 1
ATOM 760 N N . PHE A 1 91 ? -17.821 -15.445 54.655 1.00 39.84 91 PHE A N 1
ATOM 761 C CA . PHE A 1 91 ? -17.802 -15.285 56.113 1.00 39.84 91 PHE A CA 1
ATOM 762 C C . PHE A 1 91 ? -17.360 -13.878 56.539 1.00 39.84 91 PHE A C 1
ATOM 764 O O . PHE A 1 91 ? -16.350 -13.391 56.042 1.00 39.84 91 PHE A O 1
ATOM 771 N N . LEU A 1 92 ? -18.081 -13.314 57.526 1.00 42.69 92 LEU A N 1
ATOM 772 C CA . LEU A 1 92 ? -17.878 -12.000 58.176 1.00 42.69 92 LEU A CA 1
ATOM 773 C C . LEU A 1 92 ? -18.188 -10.809 57.234 1.00 42.69 92 LEU A C 1
ATOM 775 O O . LEU A 1 92 ? -17.395 -10.475 56.368 1.00 42.69 92 LEU A O 1
ATOM 779 N N . ASN A 1 93 ? -19.340 -10.128 57.291 1.00 49.66 93 ASN A N 1
ATOM 780 C CA . ASN A 1 93 ? -20.301 -9.898 58.386 1.00 49.66 93 ASN A CA 1
ATOM 781 C C . ASN A 1 93 ? -19.796 -8.997 59.538 1.00 49.66 93 ASN A C 1
ATOM 783 O O . ASN A 1 93 ? -20.288 -9.077 60.660 1.00 49.66 93 ASN A O 1
ATOM 787 N N . VAL A 1 94 ? -18.852 -8.096 59.239 1.00 42.41 94 VAL A N 1
ATOM 788 C CA . VAL A 1 94 ? -18.473 -6.940 60.075 1.00 42.41 94 VAL A CA 1
ATOM 789 C C . VAL A 1 94 ? -18.308 -5.721 59.149 1.00 42.41 94 VAL A C 1
ATOM 791 O O . VAL A 1 94 ? -17.829 -5.885 58.031 1.00 42.41 94 VAL A O 1
ATOM 794 N N . PHE A 1 95 ? -18.700 -4.523 59.606 1.00 39.44 95 PHE A N 1
ATOM 795 C CA . PHE A 1 95 ? -18.703 -3.234 58.874 1.00 39.44 95 PHE A CA 1
ATOM 796 C C . PHE A 1 95 ? -19.849 -2.992 57.870 1.00 39.44 95 PHE A C 1
ATOM 798 O O . PHE A 1 95 ? -19.680 -2.893 56.656 1.00 39.44 95 PHE A O 1
ATOM 805 N N . GLN A 1 96 ? -21.030 -2.739 58.432 1.00 49.25 96 GLN A N 1
ATOM 806 C CA . GLN A 1 96 ? -21.897 -1.654 57.952 1.00 49.25 96 GLN A CA 1
ATOM 807 C C . GLN A 1 96 ? -21.198 -0.313 58.272 1.00 49.25 96 GLN A C 1
ATOM 809 O O . GLN A 1 96 ? -20.654 -0.200 59.367 1.00 49.25 96 GLN A O 1
ATOM 814 N N . LEU A 1 97 ? -21.131 0.735 57.442 1.00 41.38 97 LEU A N 1
ATOM 815 C CA . LEU A 1 97 ? -21.523 1.029 56.043 1.00 41.38 97 LEU A CA 1
ATOM 816 C C . LEU A 1 97 ? -20.367 1.900 55.427 1.00 41.38 97 LEU A C 1
ATOM 818 O O . LEU A 1 97 ? -19.473 2.269 56.190 1.00 41.38 97 LEU A O 1
ATOM 822 N N . PRO A 1 98 ? -20.339 2.301 54.128 1.00 46.41 98 PRO A N 1
ATOM 823 C CA . PRO A 1 98 ? -21.318 2.106 53.064 1.00 46.41 98 PRO A CA 1
ATOM 824 C C . PRO A 1 98 ? -20.770 1.313 51.859 1.00 46.41 98 PRO A C 1
ATOM 826 O O . PRO A 1 98 ? -20.298 1.873 50.875 1.00 46.41 98 PRO A O 1
ATOM 829 N N . PHE A 1 99 ? -21.003 -0.002 51.840 1.00 44.19 99 PHE A N 1
ATOM 830 C CA . PHE A 1 99 ? -20.866 -0.860 50.644 1.00 44.19 99 PHE A CA 1
ATOM 831 C C . PHE A 1 99 ? -21.990 -0.623 49.591 1.00 44.19 99 PHE A C 1
ATOM 833 O O . PHE A 1 99 ? -22.324 -1.477 48.766 1.00 44.19 99 PHE A O 1
ATOM 840 N N . CYS A 1 100 ? -22.629 0.550 49.639 1.00 46.72 100 CYS A N 1
ATOM 841 C CA . CYS A 1 100 ? -23.784 0.903 48.814 1.00 46.72 100 CYS A CA 1
ATOM 842 C C . CYS A 1 100 ? -23.374 1.242 47.370 1.00 46.72 100 CYS A C 1
ATOM 844 O O . CYS A 1 100 ? -24.123 0.994 46.431 1.00 46.72 100 CYS A O 1
ATOM 846 N N . GLU A 1 101 ? -22.157 1.754 47.175 1.00 53.50 101 GLU A N 1
ATOM 847 C CA . GLU A 1 101 ? -21.698 2.236 45.871 1.00 53.50 101 GLU A CA 1
ATOM 848 C C . GLU A 1 101 ? -21.349 1.096 44.903 1.00 53.50 101 GLU A C 1
ATOM 850 O O . GLU A 1 101 ? -21.779 1.119 43.755 1.00 53.50 101 GLU A O 1
ATOM 855 N N . GLU A 1 102 ? -20.658 0.038 45.347 1.00 54.38 102 GLU A N 1
ATOM 856 C CA . GLU A 1 102 ? -20.279 -1.062 44.445 1.00 54.38 102 GLU A CA 1
ATOM 857 C C . GLU A 1 102 ? -21.488 -1.911 44.012 1.00 54.38 102 GLU A C 1
ATOM 859 O O . GLU A 1 102 ? -21.542 -2.416 42.889 1.00 54.38 102 GLU A O 1
ATOM 864 N N . SER A 1 103 ? -22.490 -2.047 44.886 1.00 58.72 103 SER A N 1
ATOM 865 C CA . SER A 1 103 ? -23.748 -2.731 44.574 1.00 58.72 103 SER A CA 1
ATOM 866 C C . SER A 1 103 ? -24.649 -1.879 43.672 1.00 58.72 103 SER A C 1
ATOM 868 O O . SER A 1 103 ? -25.171 -2.409 42.690 1.00 58.72 103 SER A O 1
ATOM 870 N N . ALA A 1 104 ? -24.747 -0.566 43.913 1.00 59.12 104 ALA A N 1
ATOM 871 C CA . ALA A 1 104 ? -25.437 0.372 43.027 1.00 59.12 104 ALA A CA 1
ATOM 872 C C . ALA A 1 104 ? -24.767 0.475 41.646 1.00 59.12 104 ALA A C 1
ATOM 874 O O . ALA A 1 104 ? -25.458 0.388 40.634 1.00 59.12 104 ALA A O 1
ATOM 875 N N . LEU A 1 105 ? -23.434 0.562 41.572 1.00 62.00 105 LEU A N 1
ATOM 876 C CA . LEU A 1 105 ? -22.683 0.543 40.311 1.00 62.00 105 LEU A CA 1
ATOM 877 C C . LEU A 1 105 ? -22.871 -0.777 39.565 1.00 62.00 105 LEU A C 1
ATOM 879 O O . LEU A 1 105 ? -23.069 -0.772 38.354 1.00 62.00 105 LEU A O 1
ATOM 883 N N . ARG A 1 106 ? -22.858 -1.921 40.257 1.00 62.22 106 ARG A N 1
ATOM 884 C CA . ARG A 1 106 ? -23.063 -3.229 39.618 1.00 62.22 106 ARG A CA 1
ATOM 885 C C . ARG A 1 106 ? -24.507 -3.410 39.138 1.00 62.22 106 ARG A C 1
ATOM 887 O O . ARG A 1 106 ? -24.709 -3.952 38.051 1.00 62.22 106 ARG A O 1
ATOM 894 N N . ALA A 1 107 ? -25.490 -2.900 39.883 1.00 67.69 107 ALA A N 1
ATOM 895 C CA . ALA A 1 107 ? -26.879 -2.810 39.443 1.00 67.69 107 ALA A CA 1
ATOM 896 C C . ALA A 1 107 ? -27.003 -1.900 38.210 1.00 67.69 107 ALA A C 1
ATOM 898 O O . ALA A 1 107 ? -27.477 -2.363 37.177 1.00 67.69 107 ALA A O 1
ATOM 899 N N . TYR A 1 108 ? -26.467 -0.679 38.258 1.00 68.62 108 TYR A N 1
ATOM 900 C CA . TYR A 1 108 ? -26.459 0.289 37.157 1.00 68.62 108 TYR A CA 1
ATOM 901 C C . TYR A 1 108 ? -25.771 -0.251 35.895 1.00 68.62 108 TYR A C 1
ATOM 903 O O . TYR A 1 108 ? -26.338 -0.180 34.807 1.00 68.62 108 TYR A O 1
ATOM 911 N N . VAL A 1 109 ? -24.595 -0.872 36.021 1.00 72.38 109 VAL A N 1
ATOM 912 C CA . VAL A 1 109 ? -23.874 -1.507 34.905 1.00 72.38 109 VAL A CA 1
ATOM 913 C C . VAL A 1 109 ? -24.655 -2.700 34.351 1.00 72.38 109 VAL A C 1
ATOM 915 O O . VAL A 1 109 ? -24.758 -2.847 33.138 1.00 72.38 109 VAL A O 1
ATOM 918 N N . SER A 1 110 ? -25.264 -3.537 35.197 1.00 74.12 110 SER A N 1
ATOM 919 C CA . SER A 1 110 ? -26.087 -4.655 34.711 1.00 74.12 110 SER A CA 1
ATOM 920 C C . SER A 1 110 ? -27.390 -4.188 34.047 1.00 74.12 110 SER A C 1
ATOM 922 O O . SER A 1 110 ? -27.798 -4.751 33.032 1.00 74.12 110 SER A O 1
ATOM 924 N N . GLN A 1 111 ? -28.004 -3.118 34.555 1.00 74.69 111 GLN A N 1
ATOM 925 C CA . GLN A 1 111 ? -29.231 -2.533 34.028 1.00 74.69 111 GLN A CA 1
ATOM 926 C C . GLN A 1 111 ? -28.969 -1.824 32.696 1.00 74.69 111 GLN A C 1
ATOM 928 O O . GLN A 1 111 ? -29.642 -2.140 31.715 1.00 74.69 111 GLN A O 1
ATOM 933 N N . THR A 1 112 ? -27.942 -0.972 32.615 1.00 74.50 112 THR A N 1
ATOM 934 C CA . THR A 1 112 ? -27.495 -0.344 31.358 1.00 74.50 112 THR A CA 1
ATOM 935 C C . THR A 1 112 ? -27.044 -1.386 30.336 1.00 74.50 112 THR A C 1
ATOM 937 O O . THR A 1 112 ? -27.458 -1.302 29.185 1.00 74.50 112 THR A O 1
ATOM 940 N N . PHE A 1 113 ? -26.312 -2.435 30.728 1.00 77.56 113 PHE A N 1
ATOM 941 C CA . PHE A 1 113 ? -25.955 -3.535 29.823 1.00 77.56 113 PHE A CA 1
ATOM 942 C C . PHE A 1 113 ? -27.180 -4.327 29.338 1.00 77.56 113 PHE A C 1
ATOM 944 O O . PHE A 1 113 ? -27.261 -4.683 28.164 1.00 77.56 113 PHE A O 1
ATOM 951 N N . SER A 1 114 ? -28.170 -4.576 30.203 1.00 79.12 114 SER A N 1
ATOM 952 C CA . SER A 1 114 ? -29.421 -5.237 29.805 1.00 79.12 114 SER A CA 1
ATOM 953 C C . SER A 1 114 ? -30.255 -4.375 28.850 1.00 79.12 114 SER A C 1
ATOM 955 O O . SER A 1 114 ? -30.836 -4.899 27.899 1.00 79.12 114 SER A O 1
ATOM 957 N N . TRP A 1 115 ? -30.259 -3.055 29.057 1.00 79.94 115 TRP A N 1
ATOM 958 C CA . TRP A 1 115 ? -30.908 -2.080 28.187 1.00 79.94 115 TRP A CA 1
ATOM 959 C C . TRP A 1 115 ? -30.193 -1.987 26.835 1.00 79.94 115 TRP A C 1
ATOM 961 O O . TRP A 1 115 ? -30.846 -2.140 25.808 1.00 79.94 115 TRP A O 1
ATOM 971 N N . LEU A 1 116 ? -28.858 -1.887 26.821 1.00 75.38 116 LEU A N 1
ATOM 972 C CA . LEU A 1 116 ? -28.036 -1.941 25.606 1.00 75.38 116 LEU A CA 1
ATOM 973 C C . LEU A 1 116 ? -28.253 -3.245 24.831 1.00 75.38 116 LEU A C 1
ATOM 975 O O . LEU A 1 116 ? -28.374 -3.216 23.611 1.00 75.38 116 LEU A O 1
ATOM 979 N N . LYS A 1 117 ? -28.355 -4.390 25.518 1.00 81.25 117 LYS A N 1
ATOM 980 C CA . LYS A 1 117 ? -28.635 -5.684 24.881 1.00 81.25 117 LYS A CA 1
ATOM 981 C C . LYS A 1 117 ? -30.033 -5.731 24.257 1.00 81.25 117 LYS A C 1
ATOM 983 O O . LYS A 1 117 ? -30.180 -6.282 23.165 1.00 81.25 117 LYS A O 1
ATOM 988 N N . ARG A 1 118 ? -31.049 -5.163 24.919 1.00 84.88 118 ARG A N 1
ATOM 989 C CA . ARG A 1 118 ? -32.406 -5.022 24.358 1.00 84.88 118 ARG A CA 1
ATOM 990 C C . ARG A 1 118 ? -32.396 -4.098 23.143 1.00 84.88 118 ARG A C 1
ATOM 992 O O . ARG A 1 118 ? -32.806 -4.534 22.078 1.00 84.88 118 ARG A O 1
ATOM 999 N N . PHE A 1 119 ? -31.833 -2.898 23.281 1.00 81.44 119 PHE A N 1
ATOM 1000 C CA . PHE A 1 119 ? -31.694 -1.922 22.200 1.00 81.44 119 PHE A CA 1
ATOM 1001 C C . PHE A 1 119 ? -30.962 -2.510 20.988 1.00 81.44 119 PHE A C 1
ATOM 1003 O O . PHE A 1 119 ? -31.479 -2.447 19.881 1.00 81.44 119 PHE A O 1
ATOM 1010 N N . TYR A 1 120 ? -29.821 -3.176 21.192 1.00 76.31 120 TYR A N 1
ATOM 1011 C CA . TYR A 1 120 ? -29.097 -3.870 20.124 1.00 76.31 120 TYR A CA 1
ATOM 1012 C C . TYR A 1 120 ? -29.934 -4.974 19.464 1.00 76.31 120 TYR A C 1
ATOM 1014 O O . TYR A 1 120 ? -29.876 -5.129 18.250 1.00 76.31 120 TYR A O 1
ATOM 1022 N N . SER A 1 121 ? -30.723 -5.732 20.236 1.00 82.44 121 SER A N 1
ATOM 1023 C CA . SER A 1 121 ? -31.599 -6.770 19.674 1.00 82.44 121 SER A CA 1
ATOM 1024 C C . SER A 1 121 ? -32.697 -6.155 18.802 1.00 82.44 121 SER A C 1
ATOM 1026 O O . SER A 1 121 ? -32.861 -6.595 17.671 1.00 82.44 121 SER A O 1
ATOM 1028 N N . THR A 1 122 ? -33.361 -5.093 19.271 1.00 87.06 122 THR A N 1
ATOM 1029 C CA . THR A 1 122 ? -34.368 -4.348 18.497 1.00 87.06 122 THR A CA 1
ATOM 1030 C C . THR A 1 122 ? -33.763 -3.710 17.246 1.00 87.06 122 THR A C 1
ATOM 1032 O O . THR A 1 122 ? -34.293 -3.878 16.157 1.00 87.06 122 THR A O 1
ATOM 1035 N N . VAL A 1 123 ? -32.605 -3.049 17.360 1.00 83.44 123 VAL A N 1
ATOM 1036 C CA . VAL A 1 123 ? -31.891 -2.473 16.208 1.00 83.44 123 VAL A CA 1
ATOM 1037 C C . VAL A 1 123 ? -31.494 -3.556 15.206 1.00 83.44 123 VAL A C 1
ATOM 1039 O O . VAL A 1 123 ? -31.591 -3.327 14.008 1.00 83.44 123 VAL A O 1
ATOM 1042 N N . LYS A 1 124 ? -31.076 -4.741 15.666 1.00 85.31 124 LYS A N 1
ATOM 1043 C CA . LYS A 1 124 ? -30.733 -5.875 14.798 1.00 85.31 124 LYS A CA 1
ATOM 1044 C C . LYS A 1 124 ? -31.958 -6.469 14.094 1.00 85.31 124 LYS A C 1
ATOM 1046 O O . LYS A 1 124 ? -31.843 -6.878 12.943 1.00 85.31 124 LYS A O 1
ATOM 1051 N N . GLU A 1 125 ? -33.099 -6.525 14.771 1.00 88.50 125 GLU A N 1
ATOM 1052 C CA . GLU A 1 125 ? -34.378 -6.968 14.210 1.00 88.50 125 GLU A CA 1
ATOM 1053 C C . GLU A 1 125 ? -34.845 -5.995 13.120 1.00 88.50 125 GLU A C 1
ATOM 1055 O O . GLU A 1 125 ? -34.950 -6.393 11.961 1.00 88.50 125 GLU A O 1
ATOM 1060 N N . SER A 1 126 ? -34.939 -4.697 13.433 1.00 85.00 126 SER A N 1
ATOM 1061 C CA . SER A 1 126 ? -35.262 -3.655 12.449 1.00 85.00 126 SER A CA 1
ATOM 1062 C C . SER A 1 126 ? -34.235 -3.555 11.317 1.00 85.00 126 SER A C 1
ATOM 1064 O O . SER A 1 126 ? -34.598 -3.264 10.182 1.00 85.00 126 SER A O 1
ATOM 1066 N N . HIS A 1 127 ? -32.950 -3.817 11.580 1.00 89.12 127 HIS A N 1
ATOM 1067 C CA . HIS A 1 127 ? -31.926 -3.889 10.533 1.00 89.12 127 HIS A CA 1
ATOM 1068 C C . HIS A 1 127 ? -32.190 -5.046 9.573 1.00 89.12 127 HIS A C 1
ATOM 1070 O O . HIS A 1 127 ? -32.120 -4.848 8.364 1.00 89.12 127 HIS A O 1
ATOM 1076 N N . HIS A 1 128 ? -32.561 -6.221 10.084 1.00 91.31 128 HIS A N 1
ATOM 1077 C CA . HIS A 1 128 ? -32.897 -7.368 9.246 1.00 91.31 128 HIS A CA 1
ATOM 1078 C C . HIS A 1 128 ? -34.167 -7.130 8.411 1.00 91.31 128 HIS A C 1
ATOM 1080 O O . HIS A 1 128 ? -34.176 -7.427 7.216 1.00 91.31 128 HIS A O 1
ATOM 1086 N N . GLU A 1 129 ? -35.203 -6.524 8.995 1.00 92.75 129 GLU A N 1
ATOM 1087 C CA . GLU A 1 129 ? -36.407 -6.097 8.267 1.00 92.75 129 GLU A CA 1
ATOM 1088 C C . GLU A 1 129 ? -36.069 -5.080 7.165 1.00 92.75 129 GLU A C 1
ATOM 1090 O O . GLU A 1 129 ? -36.479 -5.243 6.012 1.00 92.75 129 GLU A O 1
ATOM 1095 N N . LEU A 1 130 ? -35.244 -4.074 7.480 1.00 91.81 130 LEU A N 1
ATOM 1096 C CA . LEU A 1 130 ? -34.767 -3.089 6.509 1.00 91.81 130 LEU A CA 1
ATOM 1097 C C . LEU A 1 130 ? -33.898 -3.719 5.417 1.00 91.81 130 LEU A C 1
ATOM 1099 O O . LEU A 1 130 ? -33.993 -3.285 4.276 1.00 91.81 130 LEU A O 1
ATOM 1103 N N . GLN A 1 131 ? -33.097 -4.751 5.699 1.00 93.56 131 GLN A N 1
ATOM 1104 C CA . GLN A 1 131 ? -32.373 -5.486 4.655 1.00 93.56 131 GLN A CA 1
ATOM 1105 C C . GLN A 1 131 ? -33.331 -6.153 3.661 1.00 93.56 131 GLN A C 1
ATOM 1107 O O . GLN A 1 131 ? -33.087 -6.097 2.456 1.00 93.56 131 GLN A O 1
ATOM 1112 N N . VAL A 1 132 ? -34.419 -6.766 4.138 1.00 92.31 132 VAL A N 1
ATOM 1113 C CA . VAL A 1 132 ? -35.433 -7.378 3.261 1.00 92.31 132 VAL A CA 1
ATOM 1114 C C . VAL A 1 132 ? -36.126 -6.304 2.421 1.00 92.31 132 VAL A C 1
ATOM 1116 O O . VAL A 1 132 ? -36.188 -6.441 1.199 1.00 92.31 132 VAL A O 1
ATOM 1119 N N . PHE A 1 133 ? -36.565 -5.209 3.049 1.00 94.19 133 PHE A N 1
ATOM 1120 C CA . PHE A 1 133 ? -37.214 -4.088 2.364 1.00 94.19 133 PHE A CA 1
ATOM 1121 C C . PHE A 1 133 ? -36.301 -3.424 1.321 1.00 94.19 133 PHE A C 1
ATOM 1123 O O . PHE A 1 133 ? -36.684 -3.285 0.163 1.00 94.19 133 PHE A O 1
ATOM 1130 N N . VAL A 1 134 ? -35.071 -3.066 1.703 1.00 93.50 134 VAL A N 1
ATOM 1131 C CA . VAL A 1 134 ? -34.077 -2.451 0.810 1.00 93.50 134 VAL A CA 1
ATOM 1132 C C . VAL A 1 134 ? -33.762 -3.370 -0.362 1.00 93.50 134 VAL A C 1
ATOM 1134 O O . VAL A 1 134 ? -33.735 -2.903 -1.496 1.00 93.50 134 VAL A O 1
ATOM 1137 N N . LYS A 1 135 ? -33.572 -4.675 -0.127 1.00 94.81 135 LYS A N 1
ATOM 1138 C CA . LYS A 1 135 ? -33.330 -5.632 -1.212 1.00 94.81 135 LYS A CA 1
ATOM 1139 C C . LYS A 1 135 ? -34.505 -5.684 -2.188 1.00 94.81 135 LYS A C 1
ATOM 1141 O O . LYS A 1 135 ? -34.284 -5.598 -3.391 1.00 94.81 135 LYS A O 1
ATOM 1146 N N . GLN A 1 136 ? -35.733 -5.773 -1.679 1.00 94.50 136 GLN A N 1
ATOM 1147 C CA . GLN A 1 136 ? -36.943 -5.808 -2.501 1.00 94.50 136 GLN A CA 1
ATOM 1148 C C . GLN A 1 136 ? -37.136 -4.513 -3.308 1.00 94.50 136 GLN A C 1
ATOM 1150 O O . GLN A 1 136 ? -37.499 -4.570 -4.480 1.00 94.50 136 GLN A O 1
ATOM 1155 N N . GLU A 1 137 ? -36.861 -3.352 -2.710 1.00 93.06 137 GLU A N 1
ATOM 1156 C CA . GLU A 1 137 ? -36.934 -2.054 -3.387 1.00 93.06 137 GLU A CA 1
ATOM 1157 C C . GLU A 1 137 ? -35.838 -1.915 -4.458 1.00 93.06 137 GLU A C 1
ATOM 1159 O O . GLU A 1 137 ? -36.108 -1.422 -5.551 1.00 93.06 137 GLU A O 1
ATOM 1164 N N . MET A 1 138 ? -34.619 -2.398 -4.188 1.00 93.31 138 MET A N 1
ATOM 1165 C CA . MET A 1 138 ? -33.518 -2.416 -5.159 1.00 93.31 138 MET A CA 1
ATOM 1166 C C . MET A 1 138 ? -33.791 -3.368 -6.329 1.00 93.31 138 MET A C 1
ATOM 1168 O O . MET A 1 138 ? -33.566 -2.996 -7.473 1.00 93.31 1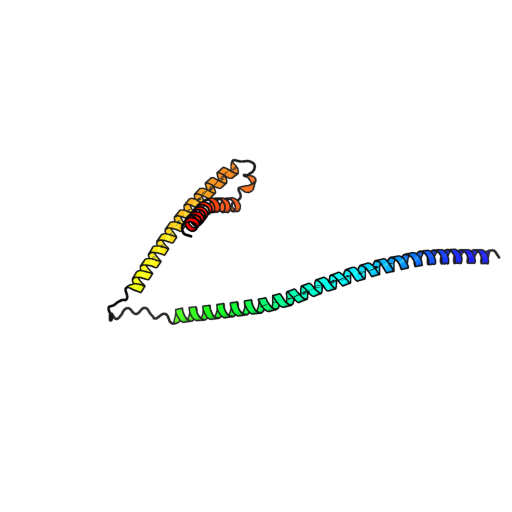38 MET A O 1
ATOM 1172 N N . GLU A 1 139 ? -34.330 -4.563 -6.077 1.00 93.88 139 GLU A N 1
A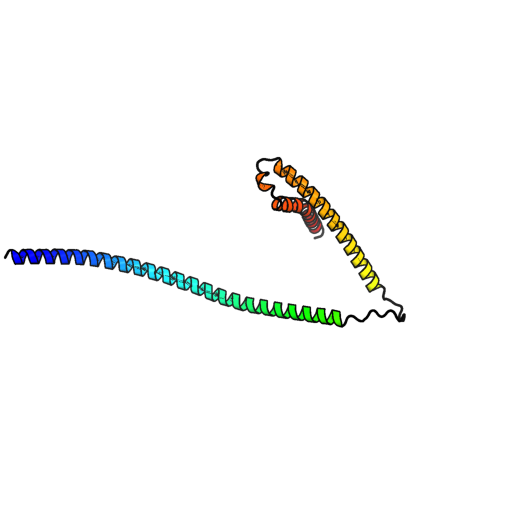TOM 1173 C CA . GLU A 1 139 ? -34.710 -5.518 -7.129 1.00 93.88 139 GLU A CA 1
ATOM 1174 C C . GLU A 1 139 ? -35.898 -5.028 -7.985 1.00 93.88 139 GLU A C 1
ATOM 1176 O O . GLU A 1 139 ? -36.079 -5.515 -9.100 1.00 93.88 139 GLU A O 1
ATOM 1181 N N . ARG A 1 140 ? -36.683 -4.042 -7.517 1.00 93.62 140 ARG A N 1
ATOM 1182 C CA . ARG A 1 140 ? -37.814 -3.464 -8.270 1.00 93.62 140 ARG A CA 1
ATOM 1183 C C . ARG A 1 140 ? -37.396 -2.486 -9.378 1.00 93.62 140 ARG A C 1
ATOM 1185 O O . ARG A 1 140 ? -38.213 -2.196 -10.249 1.00 93.62 140 ARG A O 1
ATOM 1192 N N . HIS A 1 141 ? -36.172 -1.954 -9.356 1.00 91.62 141 HIS A N 1
ATOM 1193 C CA . HIS A 1 141 ? -35.704 -0.960 -10.331 1.00 91.62 141 HIS A CA 1
ATOM 1194 C C . HIS A 1 141 ? -34.489 -1.483 -11.101 1.00 91.62 141 HIS A C 1
ATOM 1196 O O . HIS A 1 141 ? -33.478 -1.842 -10.503 1.00 91.62 141 HIS A O 1
ATOM 1202 N N . GLU A 1 142 ? -34.546 -1.465 -12.436 1.00 87.50 142 GLU A N 1
ATOM 1203 C CA . GLU A 1 142 ? -33.508 -2.050 -13.309 1.00 87.50 142 GLU A CA 1
ATOM 1204 C C . GLU A 1 142 ? -32.085 -1.542 -13.001 1.00 87.50 142 GLU A C 1
ATOM 1206 O O . GLU A 1 142 ? -31.127 -2.313 -13.031 1.00 87.50 142 GLU A O 1
ATOM 1211 N N . PHE A 1 143 ? -31.948 -0.261 -12.641 1.00 85.69 143 PHE A N 1
ATOM 1212 C CA . PHE A 1 143 ? -30.662 0.370 -12.323 1.00 85.69 143 PHE A CA 1
ATOM 1213 C C . PHE A 1 143 ? -30.052 -0.054 -10.979 1.00 85.69 143 PHE A C 1
ATOM 1215 O O . PHE A 1 143 ? -28.834 -0.000 -10.831 1.00 85.69 143 PHE A O 1
ATOM 1222 N N . THR A 1 144 ? -30.862 -0.443 -9.990 1.00 88.00 144 THR A N 1
ATOM 1223 C CA . THR A 1 144 ? -30.383 -0.844 -8.652 1.00 88.00 144 THR A CA 1
ATOM 1224 C C . THR A 1 144 ? -30.447 -2.351 -8.425 1.00 88.00 144 THR A C 1
ATOM 1226 O O . THR A 1 144 ? -29.777 -2.843 -7.517 1.00 88.00 144 THR A O 1
ATOM 1229 N N . ALA A 1 145 ? -31.146 -3.102 -9.280 1.00 88.69 145 ALA A N 1
ATOM 1230 C CA . ALA A 1 145 ? -31.212 -4.559 -9.219 1.00 88.69 145 ALA A CA 1
ATOM 1231 C C . ALA A 1 145 ? -29.823 -5.213 -9.342 1.00 88.69 145 ALA A C 1
ATOM 1233 O O . ALA A 1 145 ? -29.523 -6.172 -8.632 1.00 88.69 145 ALA A O 1
ATOM 1234 N N . CYS A 1 146 ? -28.925 -4.652 -10.163 1.00 90.81 146 CYS A N 1
ATOM 1235 C CA . CYS A 1 146 ? -27.537 -5.122 -10.269 1.00 90.81 146 CYS A CA 1
ATOM 1236 C C . CYS A 1 146 ? -26.689 -4.857 -9.006 1.00 90.81 146 CYS A C 1
ATOM 1238 O O . CYS A 1 146 ? -25.648 -5.486 -8.830 1.00 90.81 146 CYS A O 1
ATOM 1240 N N . LEU A 1 147 ? -27.144 -3.964 -8.119 1.00 87.81 147 LEU A N 1
ATOM 1241 C CA . LEU A 1 147 ? -26.504 -3.609 -6.848 1.00 87.81 147 LEU A CA 1
ATOM 1242 C C . LEU A 1 147 ? -27.159 -4.301 -5.639 1.00 87.81 147 LEU A C 1
ATOM 1244 O O . LEU A 1 147 ? -26.751 -4.060 -4.505 1.00 87.81 147 LEU A O 1
ATOM 1248 N N . ALA A 1 148 ? -28.166 -5.159 -5.835 1.00 90.31 148 ALA A N 1
ATOM 1249 C CA . ALA A 1 148 ? -28.912 -5.824 -4.759 1.00 90.31 148 ALA A CA 1
ATOM 1250 C C . ALA A 1 148 ? -28.132 -6.972 -4.064 1.00 90.31 148 ALA A C 1
ATOM 1252 O O . ALA A 1 148 ? -28.716 -7.948 -3.579 1.00 90.31 148 ALA A O 1
ATOM 1253 N N . ASN A 1 149 ? -26.799 -6.879 -4.003 1.00 93.12 149 ASN A N 1
ATOM 1254 C CA . ASN A 1 149 ? -25.948 -7.828 -3.291 1.00 93.12 149 ASN A CA 1
ATOM 1255 C C . ASN A 1 149 ? -26.019 -7.626 -1.767 1.00 93.12 149 ASN A C 1
ATOM 1257 O O . ASN A 1 149 ? -26.334 -6.546 -1.263 1.00 93.12 149 ASN A O 1
ATOM 1261 N N . LYS A 1 150 ? -25.709 -8.689 -1.016 1.00 90.81 150 LYS A N 1
ATOM 1262 C CA . LYS A 1 150 ? -25.902 -8.756 0.445 1.00 90.81 150 LYS A CA 1
ATOM 1263 C C . LYS A 1 150 ? -25.157 -7.650 1.194 1.00 90.81 150 LYS A C 1
ATOM 1265 O O . LYS A 1 150 ? -25.664 -7.138 2.188 1.00 90.81 150 LYS A O 1
ATOM 1270 N N . GLU A 1 151 ? -23.975 -7.286 0.713 1.00 91.69 151 GLU A N 1
ATOM 1271 C CA . GLU A 1 151 ? -23.095 -6.285 1.304 1.00 91.69 151 GLU A CA 1
ATOM 1272 C C . GLU A 1 151 ? -23.658 -4.870 1.100 1.00 91.69 151 GLU A C 1
ATOM 1274 O O . GLU A 1 151 ? -23.781 -4.128 2.073 1.00 91.69 151 GLU A O 1
ATOM 1279 N N . ILE A 1 152 ? -24.083 -4.502 -0.118 1.00 92.19 152 ILE A N 1
ATOM 1280 C CA . ILE A 1 152 ? -24.698 -3.184 -0.371 1.00 92.19 152 ILE A CA 1
ATOM 1281 C C . ILE A 1 152 ? -26.034 -3.065 0.370 1.00 92.19 152 ILE A C 1
ATOM 1283 O O . ILE A 1 152 ? -26.265 -2.062 1.043 1.00 92.19 152 ILE A O 1
ATOM 1287 N N . VAL A 1 153 ? -26.869 -4.109 0.350 1.00 92.94 153 VAL A N 1
ATOM 1288 C CA . VAL A 1 153 ? -28.117 -4.162 1.132 1.00 92.94 153 VAL A CA 1
ATOM 1289 C C . VAL A 1 153 ? -27.844 -3.981 2.634 1.00 92.94 153 VAL A C 1
ATOM 1291 O O . VAL A 1 153 ? -28.550 -3.223 3.299 1.00 92.94 153 VAL A O 1
ATOM 1294 N N . PHE A 1 154 ? -26.796 -4.613 3.180 1.00 93.06 154 PHE A N 1
ATOM 1295 C CA . PHE A 1 154 ? -26.362 -4.416 4.569 1.00 93.06 154 PHE A CA 1
ATOM 1296 C C . PHE A 1 154 ? -25.945 -2.963 4.849 1.00 93.06 154 PHE A C 1
ATOM 1298 O O . PHE A 1 154 ? -26.367 -2.397 5.861 1.00 93.06 154 PHE A O 1
ATOM 1305 N N . PHE A 1 155 ? -25.145 -2.340 3.978 1.00 93.00 155 PHE A N 1
ATOM 1306 C CA . PHE A 1 155 ? -24.715 -0.949 4.157 1.00 93.00 155 PHE A CA 1
ATOM 1307 C C . PHE A 1 155 ? -25.888 0.032 4.072 1.00 93.00 155 PHE A C 1
ATOM 1309 O O . PHE A 1 155 ? -26.016 0.893 4.939 1.00 93.00 155 PHE A O 1
ATOM 1316 N N . MET A 1 156 ? -26.782 -0.137 3.098 1.00 91.94 156 MET A N 1
ATOM 1317 C CA . MET A 1 156 ? -27.960 0.715 2.913 1.00 91.94 156 MET A CA 1
ATOM 1318 C C . MET A 1 156 ? -28.947 0.595 4.085 1.00 91.94 156 MET A C 1
ATOM 1320 O O . MET A 1 156 ? -29.362 1.615 4.635 1.00 91.94 156 MET A O 1
ATOM 1324 N N . ALA A 1 157 ? -29.249 -0.623 4.551 1.00 93.00 157 ALA A N 1
ATOM 1325 C CA . ALA A 1 157 ? -30.065 -0.830 5.753 1.00 93.00 157 ALA A CA 1
ATOM 1326 C C . ALA A 1 157 ? -29.416 -0.219 7.013 1.00 93.00 157 ALA A C 1
ATOM 1328 O O . ALA A 1 157 ? -30.106 0.360 7.849 1.00 93.00 157 ALA A O 1
ATOM 1329 N N . SER A 1 158 ? -28.083 -0.277 7.130 1.00 91.38 158 SER A N 1
ATOM 1330 C CA . SER A 1 158 ? -27.349 0.377 8.226 1.00 91.38 158 SER A CA 1
ATOM 1331 C C . SER A 1 158 ? -27.430 1.904 8.142 1.00 91.38 158 SER A C 1
ATOM 1333 O O . SER A 1 158 ? -27.648 2.564 9.157 1.00 91.38 158 SER A O 1
ATOM 1335 N N . ALA A 1 159 ? -27.287 2.475 6.943 1.00 92.81 159 ALA A N 1
ATOM 1336 C CA . ALA A 1 159 ? -27.348 3.916 6.718 1.00 92.81 159 ALA A CA 1
ATOM 1337 C C . ALA A 1 159 ? -28.724 4.493 7.084 1.00 92.81 159 ALA A C 1
ATOM 1339 O O . ALA A 1 159 ? -28.782 5.529 7.742 1.00 92.81 159 ALA A O 1
ATOM 1340 N N . LEU A 1 160 ? -29.817 3.794 6.750 1.00 90.50 160 LEU A N 1
ATOM 1341 C CA . LEU A 1 160 ? -31.182 4.199 7.113 1.00 90.50 160 LEU A CA 1
ATOM 1342 C C . LEU A 1 160 ? -31.418 4.270 8.633 1.00 90.50 160 LEU A C 1
ATOM 1344 O O . LEU A 1 160 ? -32.214 5.093 9.078 1.00 90.50 160 LEU A O 1
ATOM 1348 N N . ILE A 1 161 ? -30.713 3.463 9.434 1.00 87.75 161 ILE A N 1
ATOM 1349 C CA . ILE A 1 161 ? -30.776 3.522 10.907 1.00 87.75 161 ILE A CA 1
ATOM 1350 C C . ILE A 1 161 ? -29.843 4.607 11.463 1.00 87.75 161 ILE A C 1
ATOM 1352 O O . ILE A 1 161 ? -30.218 5.356 12.363 1.00 87.75 161 ILE A O 1
ATOM 1356 N N . ILE A 1 162 ? -28.612 4.687 10.953 1.00 89.62 162 ILE A N 1
ATOM 1357 C CA . ILE A 1 162 ? -27.556 5.538 11.522 1.00 89.62 162 ILE A CA 1
ATOM 1358 C C . ILE A 1 162 ? -27.751 7.014 11.148 1.00 89.62 162 ILE A C 1
ATOM 1360 O O . ILE A 1 162 ? -27.534 7.887 11.988 1.00 89.62 162 ILE A O 1
ATOM 1364 N N . PHE A 1 163 ? -28.172 7.309 9.914 1.00 90.81 163 PHE A N 1
ATOM 1365 C CA . PHE A 1 163 ? -28.279 8.681 9.413 1.00 90.81 163 PHE A CA 1
ATOM 1366 C C . PHE A 1 163 ? -29.248 9.550 10.239 1.00 90.81 163 PHE A C 1
ATOM 1368 O O . PHE A 1 163 ? -28.804 10.599 10.705 1.00 90.81 163 PHE A O 1
ATOM 1375 N N . PRO A 1 164 ? -30.496 9.130 10.551 1.00 87.81 164 PRO A N 1
ATOM 1376 C CA . PRO A 1 164 ? -31.396 9.929 11.389 1.00 87.81 164 PRO A CA 1
ATOM 1377 C C . PRO A 1 164 ? -30.839 10.200 12.792 1.00 87.81 164 PRO A C 1
ATOM 1379 O O . PRO A 1 164 ? -31.002 11.301 13.316 1.00 87.81 164 PRO A O 1
ATOM 1382 N N . VAL A 1 165 ? -30.145 9.221 13.389 1.00 87.19 165 VAL A N 1
ATOM 1383 C CA . VAL A 1 165 ? -29.538 9.348 14.724 1.00 87.19 165 VAL A CA 1
ATOM 1384 C C . VAL A 1 165 ? -28.398 10.368 14.709 1.00 87.19 165 VAL A C 1
ATOM 1386 O O . VAL A 1 165 ? -28.356 11.245 15.570 1.00 87.19 165 VAL A O 1
ATOM 1389 N N . LEU A 1 166 ? -27.504 10.300 13.716 1.00 88.94 166 LEU A N 1
ATOM 1390 C CA . LEU A 1 166 ? -26.409 11.262 13.572 1.00 88.94 166 LEU A CA 1
ATOM 1391 C C . LEU A 1 166 ? -26.917 12.666 13.223 1.00 88.94 166 LEU A C 1
ATOM 1393 O O . LEU A 1 166 ? -26.448 13.636 13.814 1.00 88.94 166 LEU A O 1
ATOM 1397 N N . SER A 1 167 ? -27.895 12.797 12.321 1.00 86.44 167 SER A N 1
ATOM 1398 C CA . SER A 1 167 ? -28.490 14.094 11.979 1.00 86.44 167 SER A CA 1
ATOM 1399 C C . SER A 1 167 ? -29.183 14.741 13.178 1.00 86.44 167 SER A C 1
ATOM 1401 O O . SER A 1 167 ? -28.961 15.923 13.434 1.00 86.44 167 SER A O 1
ATOM 1403 N N . ALA A 1 168 ? -29.966 13.981 13.953 1.00 90.56 168 ALA A N 1
ATOM 1404 C CA . ALA A 1 168 ? -30.598 14.489 15.169 1.00 90.56 168 ALA A CA 1
ATOM 1405 C C . ALA A 1 168 ? -29.560 14.890 16.229 1.00 90.56 168 ALA A C 1
ATOM 1407 O O . ALA A 1 168 ? -29.687 15.954 16.829 1.00 90.56 168 ALA A O 1
ATOM 1408 N N . TRP A 1 169 ? -28.506 14.087 16.420 1.00 89.50 169 TRP A N 1
ATOM 1409 C CA . TRP A 1 169 ? -27.406 14.416 17.330 1.00 89.50 169 TRP A CA 1
ATOM 1410 C C . TRP A 1 169 ? -26.697 15.716 16.934 1.00 89.50 169 TRP A C 1
ATOM 1412 O O . TRP A 1 169 ? -26.517 16.593 17.775 1.00 89.50 169 TRP A O 1
ATOM 1422 N N . ILE A 1 170 ? -26.342 15.870 15.653 1.00 91.94 170 ILE A N 1
ATOM 1423 C CA . ILE A 1 170 ? -25.680 17.076 15.140 1.00 91.94 170 ILE A CA 1
ATOM 1424 C C . ILE A 1 170 ? -26.580 18.302 15.340 1.00 91.94 170 ILE A C 1
ATOM 1426 O O . ILE A 1 170 ? -26.127 19.289 15.920 1.00 91.94 170 ILE A O 1
ATOM 1430 N N . LEU A 1 171 ? -27.858 18.228 14.952 1.00 90.38 171 LEU A N 1
ATOM 1431 C CA . LEU A 1 171 ? -28.806 19.334 15.116 1.00 90.38 171 LEU A CA 1
ATOM 1432 C C . LEU A 1 171 ? -28.978 19.736 16.587 1.00 90.38 171 LEU A C 1
ATOM 1434 O O . LEU A 1 171 ? -28.862 20.918 16.904 1.00 90.38 171 LEU A O 1
ATOM 1438 N N . LEU A 1 172 ? -29.177 18.774 17.493 1.00 88.25 172 LEU A N 1
ATOM 1439 C CA . LEU A 1 172 ? -29.289 19.050 18.928 1.00 88.25 172 LEU A CA 1
ATOM 1440 C C . LEU A 1 172 ? -27.990 19.634 19.500 1.00 88.25 172 LEU A C 1
ATOM 1442 O O . LEU A 1 172 ? -28.044 20.596 20.261 1.00 88.25 172 LEU A O 1
ATOM 1446 N N . SER A 1 173 ? -26.823 19.123 19.094 1.00 81.12 173 SER A N 1
ATOM 1447 C CA . SER A 1 173 ? -25.534 19.681 19.525 1.00 81.12 173 SER A CA 1
ATOM 1448 C C . SER A 1 173 ? -25.334 21.127 19.053 1.00 81.12 173 SER A C 1
ATOM 1450 O O . SER A 1 173 ? -24.841 21.946 19.819 1.00 81.12 173 SER A O 1
ATOM 1452 N N . SER A 1 174 ? -25.814 21.477 17.853 1.00 85.25 174 SER A N 1
ATOM 1453 C CA . SER A 1 174 ? -25.765 22.847 17.315 1.00 85.25 174 SER A CA 1
ATOM 1454 C C . SER A 1 174 ? -26.753 23.833 17.956 1.00 85.25 174 SER A C 1
ATOM 1456 O O . SER A 1 174 ? -26.693 25.020 17.661 1.00 85.25 174 SER A O 1
ATOM 1458 N N . GLN A 1 175 ? -27.663 23.354 18.813 1.00 83.00 175 GLN A N 1
ATOM 1459 C CA . GLN A 1 175 ? -28.569 24.179 19.630 1.00 83.00 175 GLN A CA 1
ATOM 1460 C C . GLN A 1 175 ? -28.121 24.278 21.099 1.00 83.00 175 GLN A C 1
ATOM 1462 O O . GLN A 1 175 ? -28.696 25.048 21.866 1.00 83.00 175 GLN A O 1
ATOM 1467 N N . LEU A 1 176 ? -27.135 23.468 21.501 1.00 73.56 176 LEU A N 1
ATOM 1468 C CA . LEU A 1 176 ? -26.578 23.397 22.857 1.00 73.56 176 LEU A CA 1
ATOM 1469 C C . LEU A 1 176 ? -25.176 24.033 22.960 1.00 73.56 176 LEU A C 1
ATOM 1471 O O . LEU A 1 176 ? -24.620 24.090 24.058 1.00 73.56 176 LEU A O 1
ATOM 1475 N N . CYS A 1 177 ? -24.630 24.506 21.835 1.00 51.78 177 CYS A N 1
ATOM 1476 C CA . CYS A 1 177 ? -23.443 25.357 21.722 1.00 51.78 177 CYS A CA 1
ATOM 1477 C C . CYS A 1 177 ? -23.840 26.763 21.258 1.00 51.78 177 CYS A C 1
ATOM 1479 O O . CYS A 1 177 ? -23.176 27.711 21.729 1.00 51.78 177 CYS A O 1
#

Sequence (177 aa):
MKAADDKIKVLEEEVRVLWATLRKNNFDIHVLESKAREAEDRLEMITSQAEKMEDIVSERWIQIQHFEQALQLKEMRLKAQRQARPPRWTFLNVFQLPFCEESALRAYVSQTFSWLKRFYSTVKESHHELQVFVKQEMERHEFTACLANKEIVFFMASALIIFPVLSAWILLSSQLC